Protein AF-A0A8S3AR49-F1 (afdb_monomer)

pLDDT: mean 90.38, std 7.22, range [56.47, 95.25]

Solvent-accessible surface area (backbone atoms only — not comparable to full-atom values): 3306 Å² total; per-residue (Å²): 144,82,76,81,91,73,84,88,85,82,91,82,58,81,88,49,38,74,47,38,26,62,52,48,51,56,32,64,70,32,90,91,50,78,70,53,67,75,56,71,70,28,76,57,30,72,46,82,118

Radius of gyration: 11.88 Å; Cα contacts (8 Å, |Δi|>4): 33; chains: 1; bounding box: 23×19×35 Å

Organism: NCBI:txid392030

Mean predicted aligned error: 3.98 Å

InterPro domains:
  IPR027417 P-loop containing nucleoside triphosphate hydrolase [G3DSA:3.40.50.300] (1-49)

Structure (mmCIF, N/CA/C/O backbone):
data_AF-A0A8S3AR49-F1
#
_entry.id   AF-A0A8S3AR49-F1
#
loop_
_atom_site.group_PDB
_atom_site.id
_atom_site.type_symbol
_atom_site.label_atom_id
_atom_site.label_alt_id
_atom_site.label_comp_id
_atom_site.label_asym_id
_atom_site.label_entity_id
_atom_site.label_seq_id
_atom_site.pdbx_PDB_in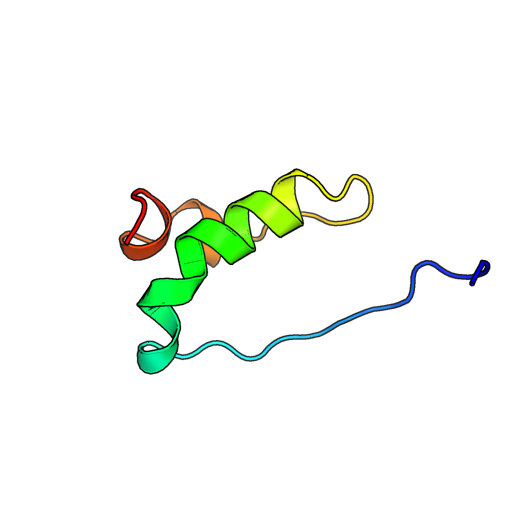s_code
_atom_site.Cartn_x
_atom_site.Cartn_y
_atom_site.Cartn_z
_atom_site.occupancy
_atom_site.B_iso_or_equiv
_atom_site.auth_seq_id
_atom_site.auth_comp_id
_atom_site.auth_asym_id
_atom_site.auth_atom_id
_atom_site.pdbx_PDB_model_num
ATOM 1 N N . ARG A 1 1 ? 4.955 -12.658 -19.075 1.00 56.47 1 ARG A N 1
ATOM 2 C CA . ARG A 1 1 ? 4.327 -11.637 -18.202 1.00 56.47 1 ARG A CA 1
ATOM 3 C C . ARG A 1 1 ? 5.315 -10.482 -18.062 1.00 56.47 1 ARG A C 1
ATOM 5 O O . ARG A 1 1 ? 6.017 -10.395 -17.072 1.00 56.47 1 ARG A O 1
ATOM 12 N N . ALA A 1 2 ? 5.477 -9.702 -19.123 1.00 67.62 2 ALA A N 1
ATOM 13 C CA . ALA A 1 2 ? 6.430 -8.600 -19.229 1.00 67.62 2 ALA A CA 1
ATOM 14 C C . ALA A 1 2 ? 5.786 -7.529 -20.118 1.00 67.62 2 ALA A C 1
ATOM 16 O O . ALA A 1 2 ? 4.887 -7.852 -20.897 1.00 67.62 2 ALA A O 1
ATOM 17 N N . GLY A 1 3 ? 6.197 -6.275 -19.963 1.00 79.12 3 GLY A N 1
ATOM 18 C CA . GLY A 1 3 ? 5.531 -5.116 -20.553 1.00 79.12 3 GLY A CA 1
ATOM 19 C C . GLY A 1 3 ? 5.467 -3.972 -19.543 1.00 79.12 3 GLY A C 1
ATOM 20 O O . GLY A 1 3 ? 6.319 -3.877 -18.664 1.00 79.12 3 GLY A O 1
ATOM 21 N N . LYS A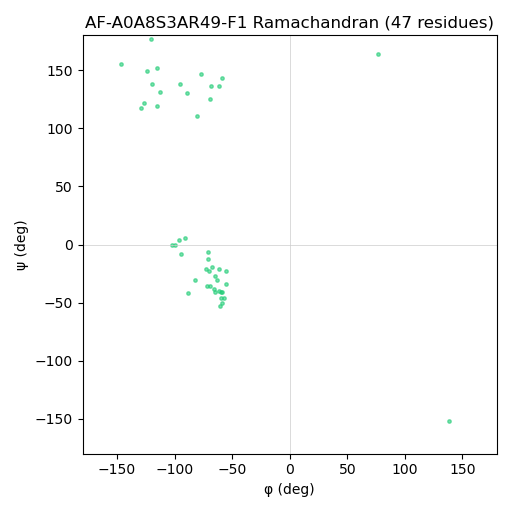 1 4 ? 4.454 -3.106 -19.645 1.00 80.94 4 LYS A N 1
ATOM 22 C CA . LYS A 1 4 ? 4.216 -2.044 -18.652 1.00 80.94 4 LYS A CA 1
ATOM 23 C C . LYS A 1 4 ? 3.995 -2.667 -17.266 1.00 80.94 4 LYS A C 1
ATOM 25 O O . LYS A 1 4 ? 3.320 -3.688 -17.175 1.00 80.94 4 LYS A O 1
ATOM 30 N N . ALA A 1 5 ? 4.492 -2.020 -16.210 1.00 82.06 5 ALA A N 1
ATOM 31 C CA . ALA A 1 5 ? 4.365 -2.493 -14.824 1.00 82.06 5 ALA A CA 1
ATOM 32 C C . ALA A 1 5 ? 2.908 -2.760 -14.381 1.00 82.06 5 ALA A C 1
ATOM 34 O O . ALA A 1 5 ? 2.673 -3.563 -13.486 1.00 82.06 5 ALA A O 1
ATOM 35 N N . GLY A 1 6 ? 1.926 -2.131 -15.040 1.00 88.50 6 GLY A 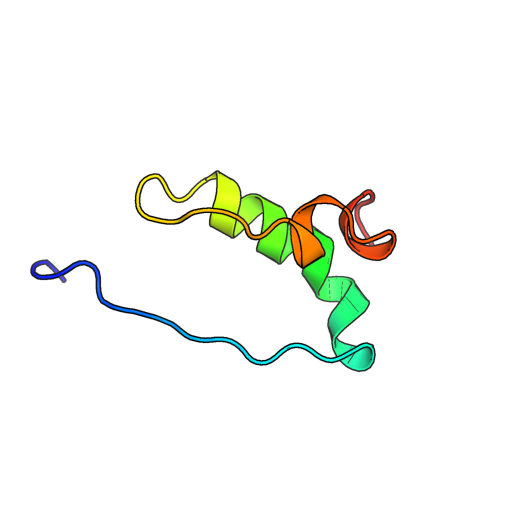N 1
ATOM 36 C CA . GLY A 1 6 ? 0.524 -2.181 -14.631 1.00 88.50 6 GLY A CA 1
ATOM 37 C C . GLY A 1 6 ? 0.271 -1.275 -13.425 1.00 88.50 6 GLY A C 1
ATOM 38 O O . GLY A 1 6 ? 1.200 -0.801 -12.777 1.00 88.50 6 GLY A O 1
ATOM 39 N N . LYS A 1 7 ? -0.998 -0.976 -13.151 1.00 91.19 7 LYS A N 1
ATOM 40 C CA . LYS A 1 7 ? -1.398 -0.235 -11.953 1.00 91.19 7 LYS A CA 1
ATOM 41 C C . LYS A 1 7 ? -2.500 -1.022 -11.264 1.00 91.19 7 LYS A C 1
ATOM 43 O O . LYS A 1 7 ? -3.556 -1.222 -11.857 1.00 91.19 7 LYS A O 1
ATOM 48 N N . ALA A 1 8 ? -2.232 -1.472 -10.046 1.00 92.31 8 ALA A N 1
ATOM 49 C CA . ALA A 1 8 ? -3.243 -2.018 -9.154 1.00 92.31 8 ALA A CA 1
ATOM 50 C C . ALA A 1 8 ? -3.718 -0.902 -8.217 1.00 92.31 8 ALA A C 1
ATOM 52 O O . ALA A 1 8 ? -2.913 -0.089 -7.762 1.00 92.31 8 ALA A O 1
ATOM 53 N N . VAL A 1 9 ? -5.024 -0.836 -7.974 1.00 93.38 9 VAL A N 1
ATOM 54 C CA . VAL A 1 9 ? -5.636 0.094 -7.023 1.00 93.38 9 VAL A CA 1
ATOM 55 C C . VAL A 1 9 ? -6.475 -0.746 -6.075 1.00 93.38 9 VAL A C 1
ATOM 57 O O . VAL A 1 9 ? -7.363 -1.466 -6.527 1.00 93.38 9 VAL A O 1
ATOM 60 N N . THR A 1 10 ? -6.170 -0.663 -4.784 1.00 93.06 10 THR A N 1
ATOM 61 C CA . THR A 1 10 ? -6.833 -1.435 -3.730 1.00 93.06 10 THR A CA 1
ATOM 62 C C . THR A 1 10 ? -7.623 -0.478 -2.851 1.00 93.06 10 THR A C 1
ATOM 64 O O . THR A 1 10 ? -7.089 0.545 -2.424 1.00 93.06 10 THR A O 1
ATOM 67 N N . PHE A 1 11 ? -8.888 -0.794 -2.589 1.00 94.31 11 PHE A N 1
ATOM 68 C CA . PHE A 1 11 ? -9.680 -0.083 -1.589 1.00 94.31 11 PHE A CA 1
ATOM 69 C C . PHE A 1 11 ? -9.495 -0.770 -0.245 1.00 94.31 11 PHE A C 1
ATOM 71 O O . PHE A 1 11 ? -9.609 -1.988 -0.166 1.00 94.31 11 PHE A O 1
ATOM 78 N N . LEU A 1 12 ? -9.191 0.017 0.782 1.00 92.94 12 LEU A N 1
ATOM 79 C CA . LEU A 1 12 ? -9.000 -0.469 2.140 1.00 92.94 12 LEU A CA 1
ATOM 80 C C . LEU A 1 12 ? -10.015 0.191 3.056 1.00 92.94 12 LEU A C 1
ATOM 82 O O . LEU A 1 12 ? -10.254 1.400 2.982 1.00 92.94 12 LEU A O 1
ATOM 86 N N . THR A 1 13 ? -10.577 -0.614 3.942 1.00 93.94 13 THR A N 1
ATOM 87 C CA . THR A 1 13 ? -11.420 -0.171 5.043 1.00 93.94 13 THR A CA 1
AT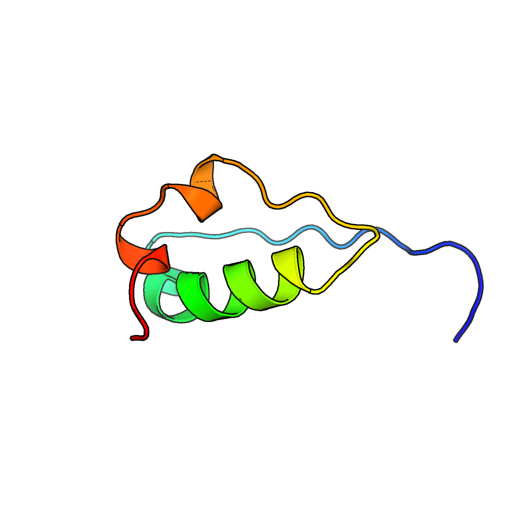OM 88 C C . THR A 1 13 ? -10.801 -0.602 6.370 1.00 93.94 13 THR A C 1
ATOM 90 O O . THR A 1 13 ? -9.775 -1.277 6.412 1.00 93.94 13 THR A O 1
ATOM 93 N N . LYS A 1 14 ? -11.424 -0.220 7.488 1.00 90.2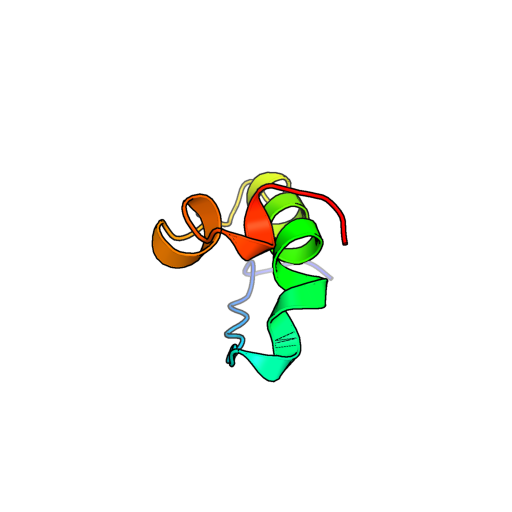5 14 LYS A N 1
ATOM 94 C CA . LYS A 1 14 ? -10.965 -0.646 8.821 1.00 90.25 14 LYS A CA 1
ATOM 95 C C . LYS A 1 14 ? -11.150 -2.146 9.069 1.00 90.25 14 LYS A C 1
ATOM 97 O O . LYS A 1 14 ? -10.522 -2.679 9.975 1.00 90.25 14 LYS A O 1
ATOM 102 N N . GLU A 1 15 ? -12.005 -2.806 8.296 1.00 93.94 15 GLU A N 1
ATOM 103 C CA . GLU A 1 15 ? -12.246 -4.251 8.388 1.00 93.94 15 GLU A CA 1
ATOM 104 C C . GLU A 1 15 ? -11.056 -5.051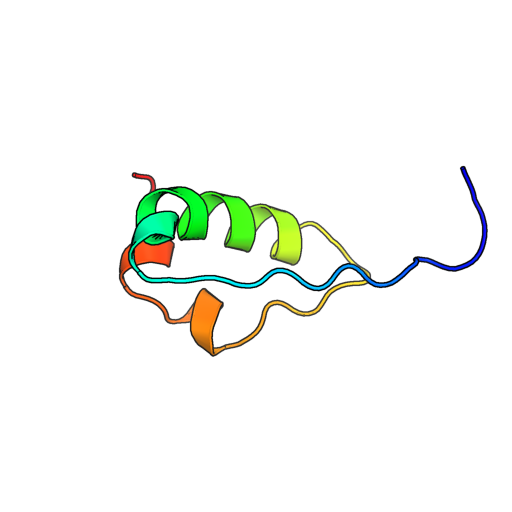 7.837 1.00 93.94 15 GLU A C 1
ATOM 106 O O . GLU A 1 15 ? -10.842 -6.194 8.229 1.00 93.94 15 GLU A O 1
ATOM 111 N N . ASP A 1 16 ? -10.230 -4.417 7.000 1.00 92.88 16 ASP A N 1
ATOM 112 C CA . ASP A 1 16 ? -9.046 -5.007 6.377 1.00 92.88 16 ASP A CA 1
ATOM 113 C C . ASP A 1 16 ? -7.762 -4.798 7.204 1.00 92.88 16 ASP A C 1
ATOM 115 O O . ASP A 1 16 ? -6.672 -5.150 6.746 1.00 92.88 16 ASP A O 1
ATOM 119 N N . SER A 1 17 ? -7.862 -4.229 8.413 1.00 91.88 17 SER A N 1
ATOM 120 C CA . SER A 1 17 ? -6.722 -3.808 9.246 1.00 91.88 17 SER A CA 1
ATOM 121 C C . SER A 1 17 ? -5.715 -4.925 9.525 1.00 91.88 17 SER A C 1
ATOM 123 O O . SER A 1 17 ? -4.510 -4.680 9.529 1.00 91.88 17 SER A O 1
ATOM 125 N N . ALA A 1 18 ? -6.184 -6.168 9.653 1.00 92.75 18 ALA A N 1
ATOM 126 C CA . ALA A 1 18 ? -5.334 -7.345 9.828 1.00 92.75 18 ALA A CA 1
ATOM 127 C C . ALA A 1 18 ? -4.377 -7.586 8.644 1.00 92.75 18 ALA A C 1
ATOM 129 O O . ALA A 1 18 ? -3.361 -8.246 8.797 1.00 92.75 18 ALA A O 1
ATOM 130 N N . THR A 1 19 ? -4.661 -7.049 7.458 1.00 94.19 19 THR A N 1
ATOM 131 C CA . THR A 1 19 ? -3.786 -7.202 6.281 1.00 94.19 19 THR A CA 1
ATOM 132 C C . THR A 1 19 ? -2.817 -6.037 6.098 1.00 94.19 19 THR A C 1
ATOM 134 O O . THR A 1 19 ? -1.924 -6.105 5.254 1.00 94.19 19 THR A O 1
ATOM 137 N N . PHE A 1 20 ? -2.952 -4.960 6.880 1.00 94.94 20 PHE A N 1
ATOM 138 C CA . PHE A 1 20 ? -2.220 -3.715 6.638 1.00 94.94 20 PHE A CA 1
ATOM 139 C C . PHE A 1 20 ? -0.713 -3.870 6.812 1.00 94.94 20 PHE A C 1
ATOM 141 O O . PHE A 1 20 ? 0.047 -3.299 6.032 1.00 94.94 20 PHE A O 1
ATOM 148 N N . TYR A 1 21 ? -0.281 -4.658 7.798 1.00 94.81 21 TYR A N 1
ATOM 149 C CA . TYR A 1 21 ? 1.135 -4.946 7.997 1.00 94.81 21 TYR A CA 1
ATOM 150 C C . TYR A 1 21 ? 1.736 -5.651 6.776 1.00 94.81 21 TYR A C 1
ATOM 152 O O . TYR A 1 21 ? 2.717 -5.178 6.208 1.00 94.81 21 TYR A O 1
ATOM 160 N N . GLU A 1 22 ? 1.126 -6.750 6.332 1.00 94.69 22 GLU A N 1
ATOM 161 C CA . GLU A 1 22 ? 1.630 -7.534 5.200 1.00 94.69 22 GLU A CA 1
ATOM 162 C C . GLU A 1 22 ? 1.579 -6.733 3.897 1.00 94.69 22 GLU A C 1
ATOM 164 O O . GLU A 1 22 ? 2.534 -6.737 3.123 1.00 94.69 22 GLU A O 1
ATOM 169 N N . LEU A 1 23 ? 0.502 -5.974 3.680 1.00 94.62 23 LEU A N 1
ATOM 170 C CA . LEU A 1 23 ? 0.370 -5.098 2.522 1.00 94.62 23 LEU A CA 1
ATOM 171 C C . LEU A 1 23 ? 1.460 -4.019 2.497 1.00 94.62 23 LEU A C 1
ATOM 173 O O . LEU A 1 23 ? 2.005 -3.730 1.431 1.00 94.62 23 LEU A O 1
ATOM 177 N N . LYS A 1 24 ? 1.800 -3.441 3.656 1.00 94.56 24 LYS A N 1
ATOM 178 C CA . LYS A 1 24 ? 2.900 -2.479 3.774 1.00 94.56 24 LYS A CA 1
ATOM 179 C C . LYS A 1 24 ? 4.215 -3.110 3.323 1.00 94.56 24 LYS A C 1
ATOM 181 O O . LYS A 1 24 ? 4.890 -2.529 2.478 1.00 94.56 24 LYS A O 1
ATOM 186 N N . GLU A 1 25 ? 4.554 -4.290 3.841 1.00 94.38 25 GLU A N 1
ATOM 187 C CA . GLU A 1 25 ? 5.788 -5.001 3.481 1.00 94.38 25 GLU A CA 1
ATOM 188 C C . GLU A 1 25 ? 5.836 -5.302 1.974 1.00 94.38 25 GLU A C 1
ATOM 190 O O . GLU A 1 25 ? 6.816 -4.964 1.318 1.00 94.38 25 GLU A O 1
ATOM 195 N N . VAL A 1 26 ? 4.743 -5.800 1.383 1.00 94.88 26 VAL A N 1
ATOM 196 C CA . VAL A 1 26 ? 4.661 -6.076 -0.066 1.00 94.88 26 VAL A CA 1
ATOM 197 C C . VAL A 1 26 ? 4.889 -4.816 -0.909 1.00 94.88 26 VAL A C 1
ATOM 199 O O . VAL A 1 26 ? 5.557 -4.865 -1.944 1.00 94.88 26 VAL A O 1
ATOM 202 N N . ILE A 1 27 ? 4.339 -3.671 -0.494 1.00 94.31 27 ILE A N 1
ATOM 203 C CA . ILE A 1 27 ? 4.533 -2.413 -1.225 1.00 94.31 27 ILE A CA 1
ATOM 204 C C . ILE A 1 27 ? 5.964 -1.888 -1.047 1.00 94.31 27 ILE A C 1
ATOM 206 O O . ILE A 1 27 ? 6.516 -1.341 -1.999 1.00 94.31 27 ILE A O 1
ATOM 210 N N . LEU A 1 28 ? 6.573 -2.067 0.129 1.00 92.50 28 LEU A N 1
ATOM 211 C CA . LEU A 1 28 ? 7.966 -1.688 0.389 1.00 92.50 28 LEU A CA 1
ATOM 212 C C . LEU A 1 28 ? 8.969 -2.568 -0.371 1.00 92.50 28 LEU A C 1
ATOM 214 O O . LEU A 1 28 ? 9.991 -2.065 -0.833 1.00 92.50 28 LEU A O 1
ATOM 218 N N . GLU A 1 29 ? 8.674 -3.857 -0.541 1.00 95.25 29 GLU A N 1
ATOM 219 C CA . GLU A 1 29 ? 9.482 -4.786 -1.340 1.00 95.25 29 GLU A CA 1
ATOM 220 C C . GLU A 1 29 ? 9.391 -4.502 -2.847 1.00 95.25 29 GLU A C 1
ATOM 222 O O . GLU A 1 29 ? 10.288 -4.871 -3.608 1.00 95.25 29 GLU A O 1
ATOM 227 N N . SER A 1 30 ? 8.322 -3.838 -3.298 1.00 93.50 30 SER A N 1
ATOM 228 C CA . SER A 1 30 ? 8.119 -3.485 -4.702 1.00 93.50 30 SER A CA 1
ATOM 229 C C . SER A 1 30 ? 8.925 -2.233 -5.087 1.00 93.50 30 SER A C 1
ATOM 231 O O . SER A 1 30 ? 8.540 -1.118 -4.733 1.00 93.50 30 SER A O 1
ATOM 233 N N . PRO A 1 31 ? 9.984 -2.343 -5.918 1.00 91.25 31 PRO A N 1
ATOM 234 C CA . PRO A 1 31 ? 10.817 -1.194 -6.291 1.00 91.25 31 PRO A CA 1
ATOM 235 C C . PRO A 1 31 ? 10.108 -0.201 -7.226 1.00 91.25 31 PRO A C 1
ATOM 237 O O . PRO A 1 31 ? 10.606 0.896 -7.469 1.00 91.25 31 PRO A O 1
ATOM 240 N N . VAL A 1 32 ? 8.965 -0.593 -7.796 1.00 93.12 32 VAL A N 1
ATOM 241 C CA . VAL A 1 32 ? 8.153 0.232 -8.706 1.00 93.12 32 VAL A CA 1
ATOM 242 C C . VAL A 1 32 ? 6.959 0.879 -8.005 1.00 93.12 32 VAL A C 1
ATOM 244 O O . VAL A 1 32 ? 6.170 1.575 -8.646 1.00 93.12 32 VAL A O 1
ATOM 247 N N . SER A 1 33 ? 6.789 0.632 -6.707 1.00 93.44 33 SER A N 1
ATOM 248 C CA . SER A 1 33 ? 5.696 1.165 -5.902 1.00 93.44 33 SER A CA 1
ATOM 249 C C . SER A 1 33 ? 6.237 2.099 -4.825 1.00 93.44 33 SER A C 1
ATOM 251 O O . SER A 1 33 ? 7.369 1.976 -4.376 1.00 93.44 33 SER A O 1
ATOM 253 N N . VAL A 1 34 ? 5.416 3.067 -4.423 1.00 93.25 34 VAL A N 1
ATOM 254 C CA . VAL A 1 34 ? 5.714 3.958 -3.301 1.00 93.25 34 VAL A CA 1
ATOM 255 C C . VAL A 1 34 ? 4.675 3.670 -2.237 1.00 93.25 34 VAL A C 1
ATOM 257 O O . VAL A 1 34 ? 3.479 3.803 -2.502 1.00 93.25 34 VAL A O 1
ATOM 260 N N . CYS A 1 35 ? 5.126 3.241 -1.059 1.00 91.06 35 CYS A N 1
ATOM 261 C CA . CYS A 1 35 ? 4.214 2.974 0.042 1.00 91.06 35 CYS A CA 1
ATOM 262 C C . CYS A 1 35 ? 3.626 4.299 0.539 1.00 91.06 35 CYS A C 1
ATOM 264 O O . CYS A 1 35 ? 4.379 5.228 0.845 1.00 91.06 35 CYS A O 1
ATOM 266 N N . PRO A 1 36 ? 2.294 4.425 0.585 1.00 93.12 36 PRO A N 1
ATOM 267 C CA . PRO A 1 36 ? 1.679 5.693 0.911 1.00 93.12 36 PRO A CA 1
ATOM 268 C C . PRO A 1 36 ? 1.746 5.971 2.428 1.00 93.12 36 PRO A C 1
ATOM 270 O O . PRO A 1 36 ? 1.708 5.032 3.234 1.00 93.12 36 PRO A O 1
ATOM 273 N N . PRO A 1 37 ? 1.872 7.246 2.847 1.00 92.38 37 PRO A N 1
ATOM 274 C CA . P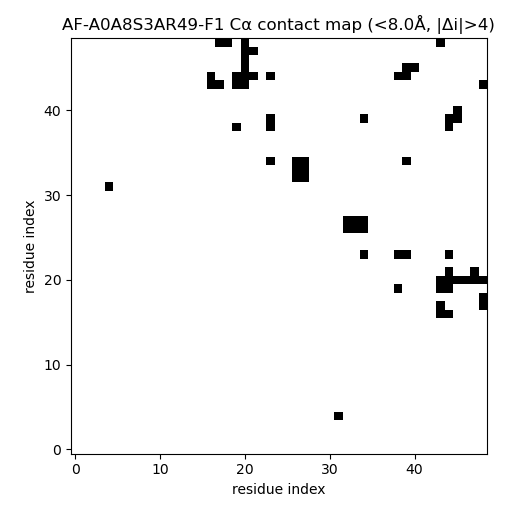RO A 1 37 ? 2.111 7.609 4.244 1.00 92.38 37 PRO A CA 1
ATOM 275 C C . PRO A 1 37 ? 0.948 7.237 5.172 1.00 92.38 37 PRO A C 1
ATOM 277 O O . PRO A 1 37 ? 1.183 6.972 6.350 1.00 92.38 37 PRO A O 1
ATOM 280 N N . GLU A 1 38 ? -0.283 7.173 4.660 1.00 91.94 38 GLU A N 1
ATOM 281 C CA . GLU A 1 38 ? -1.452 6.713 5.409 1.00 91.94 38 GLU A CA 1
ATOM 282 C C . GLU A 1 38 ? -1.341 5.250 5.846 1.00 91.94 38 GLU A C 1
ATOM 284 O O . GLU A 1 38 ? -1.852 4.916 6.909 1.00 91.94 38 GLU A O 1
ATOM 289 N N . LEU A 1 39 ? -0.642 4.402 5.078 1.00 91.88 39 LEU A N 1
ATOM 290 C CA . LEU A 1 39 ? -0.396 3.003 5.427 1.00 91.88 39 LEU A CA 1
ATOM 291 C C . LEU A 1 39 ? 0.881 2.856 6.262 1.00 91.88 39 LEU A C 1
ATOM 293 O O . LEU A 1 39 ? 0.876 2.135 7.254 1.00 91.88 39 LEU A O 1
ATOM 297 N N . ILE A 1 40 ? 1.959 3.577 5.915 1.00 92.50 40 ILE A N 1
ATOM 298 C CA . ILE A 1 40 ? 3.233 3.524 6.661 1.00 92.50 40 ILE A CA 1
ATOM 299 C C . ILE A 1 40 ? 3.041 3.919 8.123 1.00 92.50 40 ILE A C 1
ATOM 301 O O . ILE A 1 40 ? 3.636 3.297 8.997 1.00 92.50 40 ILE A O 1
ATOM 305 N N . ASN A 1 41 ? 2.229 4.944 8.382 1.00 92.69 41 ASN A N 1
ATOM 306 C CA . ASN A 1 41 ? 2.019 5.489 9.721 1.00 92.69 41 ASN A CA 1
ATOM 307 C C . ASN A 1 41 ? 0.765 4.925 10.407 1.00 92.69 41 ASN A C 1
ATOM 309 O O . ASN A 1 41 ? 0.425 5.365 11.506 1.00 92.69 41 ASN A O 1
ATOM 313 N N . HIS A 1 42 ? 0.056 3.977 9.782 1.00 92.56 42 HIS A N 1
ATOM 314 C CA . HIS A 1 42 ? -1.155 3.411 10.369 1.00 92.56 42 HIS A CA 1
ATOM 315 C C . HIS A 1 42 ? -0.809 2.579 11.614 1.00 92.56 42 HIS A C 1
ATOM 317 O O . HIS A 1 42 ? 0.132 1.781 11.542 1.00 92.56 42 HIS A O 1
ATOM 323 N N . PRO A 1 43 ? -1.554 2.695 12.733 1.00 92.62 43 PRO A N 1
ATOM 324 C CA . PRO A 1 43 ? -1.301 1.901 13.940 1.00 92.62 43 PRO A CA 1
ATOM 325 C C . PRO A 1 43 ? -1.346 0.392 13.656 1.00 92.62 43 PRO A C 1
ATOM 327 O O . PRO A 1 43 ? -0.410 -0.326 14.004 1.00 92.62 43 PRO A O 1
ATOM 330 N N . ASP A 1 44 ? -2.359 -0.064 12.916 1.00 92.00 44 ASP A N 1
ATOM 331 C CA . ASP A 1 44 ? -2.535 -1.486 12.570 1.00 92.00 44 ASP A CA 1
ATOM 332 C C . ASP A 1 44 ? -1.497 -2.019 11.555 1.00 92.00 44 ASP A C 1
ATOM 334 O O . ASP A 1 44 ? -1.443 -3.214 11.295 1.00 92.00 44 ASP A O 1
ATOM 338 N N . ALA A 1 45 ? -0.645 -1.155 10.985 1.00 92.31 45 ALA A N 1
ATOM 339 C CA . ALA A 1 45 ? 0.436 -1.543 10.068 1.00 92.31 45 ALA A CA 1
ATOM 340 C C . ALA A 1 45 ? 1.831 -1.557 10.731 1.00 92.31 45 ALA A C 1
ATOM 342 O O . ALA A 1 45 ? 2.842 -1.826 10.066 1.00 92.31 45 ALA A O 1
ATOM 343 N N . GLN A 1 46 ? 1.920 -1.226 12.028 1.00 91.62 46 GLN A N 1
ATOM 344 C CA . GLN A 1 46 ? 3.192 -1.201 12.766 1.00 91.62 46 GLN A CA 1
ATOM 345 C C . GLN A 1 46 ? 3.613 -2.581 13.265 1.00 91.62 46 GLN A C 1
ATOM 347 O O . GLN A 1 46 ? 4.806 -2.869 13.366 1.00 91.62 46 GLN A O 1
ATOM 352 N N . HIS A 1 47 ? 2.641 -3.437 13.564 1.00 90.44 47 HIS A N 1
ATOM 353 C CA . HIS A 1 47 ? 2.866 -4.740 14.168 1.00 90.44 47 HIS A CA 1
ATOM 354 C C . HIS A 1 47 ? 2.262 -5.838 13.308 1.00 90.44 47 HIS A C 1
ATOM 356 O O . HIS A 1 47 ? 1.260 -5.621 12.631 1.00 90.44 47 HIS A O 1
ATOM 362 N N . LYS A 1 48 ? 2.886 -7.019 13.347 1.00 84.81 48 LYS A N 1
ATOM 363 C CA . LYS A 1 48 ? 2.267 -8.221 12.793 1.00 84.81 48 LYS A CA 1
ATOM 364 C C . LYS A 1 48 ? 0.958 -8.490 13.558 1.00 84.81 48 LYS A C 1
ATOM 366 O O . LYS A 1 48 ? 0.987 -8.337 14.783 1.00 84.81 48 LYS A O 1
ATOM 371 N N . PRO A 1 49 ? -0.136 -8.833 12.858 1.00 75.62 49 PRO A N 1
ATOM 372 C CA . PRO A 1 49 ? -1.394 -9.250 13.475 1.00 75.62 49 PRO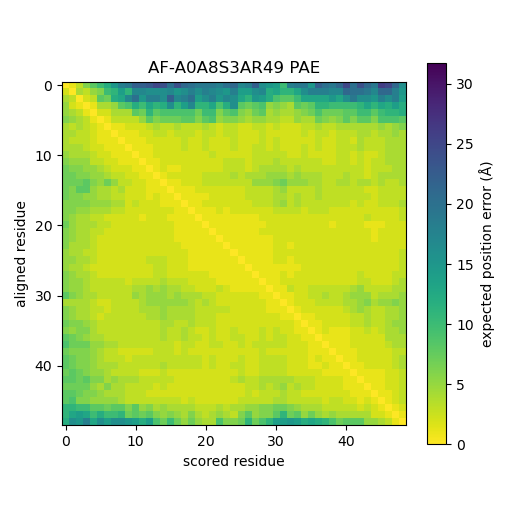 A CA 1
ATOM 373 C C . PRO A 1 49 ? -1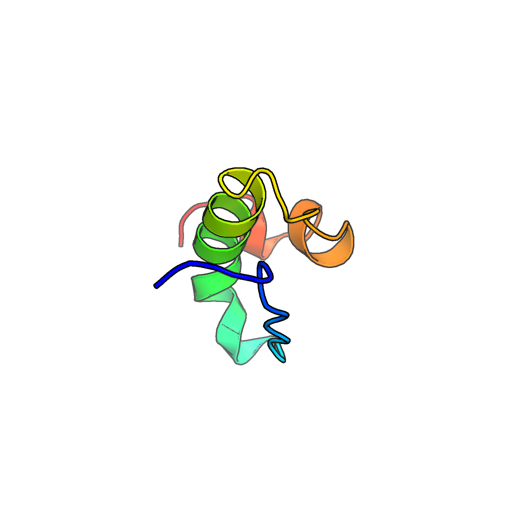.224 -10.436 14.428 1.00 75.62 49 PRO A C 1
ATOM 375 O O . PRO A 1 49 ? -0.287 -11.244 14.210 1.00 75.62 49 PRO A O 1
#

Foldseek 3Di:
DDDPPDDDDDDDDPVCLLCLQVVQVVQVVDPVHDRDPCSVVPPSNPDHD

Sequence (49 aa):
RAGKAGKAVTFLTKEDSATFYELKEVILESPVSVCPPELINHPDAQHKP

Secondary structure (DSSP, 8-state):
--SS---------GGGGGGHHHHHHHHHH-TT----HHHHT-GGGTS--

Nearest PDB structures (foldseek):
  8y6o-assembly1_I  TM=9.748E-01  e=7.945E-05  Homo sapiens
  4nho-assembly1_A  TM=9.732E-01  e=4.381E-04  Homo sapiens